Protein AF-A0A529I8W7-F1 (afdb_monomer)

Solvent-accessible surface area (backbone atoms only — not comparable to full-atom values): 3861 Å² total; per-residue (Å²): 130,90,76,94,42,69,64,60,57,50,48,57,52,49,52,53,51,52,57,52,50,52,55,50,50,56,51,42,42,51,47,33,54,49,32,35,70,78,48,51,77,47,46,91,80,17,71,63,29,37,51,36,52,50,57,34,53,76,69,69,52,58,64,81,71,74,106

Radius of gyration: 16.82 Å; Cα contacts (8 Å, |Δi|>4): 35; chains: 1; bounding box: 40×21×45 Å

Structure (mmCIF, N/CA/C/O backbone):
data_AF-A0A529I8W7-F1
#
_entry.id   AF-A0A529I8W7-F1
#
loop_
_atom_site.group_PDB
_atom_site.id
_atom_site.type_symbol
_atom_site.label_atom_id
_atom_site.label_alt_id
_atom_site.label_comp_id
_atom_site.label_asym_id
_atom_site.label_entity_id
_atom_site.label_seq_id
_atom_site.pdbx_PDB_ins_code
_atom_site.Cartn_x
_atom_site.Cartn_y
_atom_site.Cartn_z
_atom_site.occupancy
_atom_site.B_iso_or_equiv
_atom_site.auth_seq_id
_atom_site.auth_comp_id
_atom_site.auth_asym_id
_atom_site.auth_atom_id
_atom_site.pdbx_PDB_model_num
ATOM 1 N N . MET A 1 1 ? -29.217 3.988 22.094 1.00 51.66 1 MET A N 1
ATOM 2 C CA . MET A 1 1 ? -28.736 5.376 22.281 1.00 51.66 1 MET A CA 1
ATOM 3 C C . MET A 1 1 ? -27.229 5.347 22.531 1.00 51.66 1 MET A C 1
ATOM 5 O O . MET A 1 1 ? -26.817 4.791 23.540 1.00 51.66 1 MET A O 1
ATOM 9 N N . ALA A 1 2 ? -26.394 5.869 21.626 1.00 57.59 2 ALA A N 1
ATOM 10 C CA . ALA A 1 2 ? -24.959 6.019 21.889 1.00 57.59 2 ALA A CA 1
ATOM 11 C C . ALA A 1 2 ? -24.760 7.173 22.891 1.00 57.59 2 ALA A C 1
ATOM 13 O O . ALA A 1 2 ? -24.913 8.337 22.532 1.00 57.59 2 ALA A O 1
ATOM 14 N N . GLY A 1 3 ? -24.500 6.848 24.159 1.00 56.25 3 GLY A N 1
ATOM 15 C CA . GLY A 1 3 ? -24.382 7.820 25.247 1.00 56.25 3 GLY A CA 1
ATOM 16 C C . GLY A 1 3 ? -23.175 8.757 25.105 1.00 56.25 3 GLY A C 1
ATOM 17 O O . GLY A 1 3 ? -22.035 8.301 25.027 1.00 56.25 3 GLY A O 1
ATOM 18 N N . HIS A 1 4 ? -23.462 10.063 25.053 1.00 65.62 4 HIS A N 1
ATOM 19 C CA . HIS A 1 4 ? -22.704 11.242 25.524 1.00 65.62 4 HIS A CA 1
ATOM 20 C C . HIS A 1 4 ? -21.176 11.365 25.337 1.00 65.62 4 HIS A C 1
ATOM 22 O O . HIS A 1 4 ? -20.567 12.281 25.877 1.00 65.62 4 HIS A O 1
ATOM 28 N N . SER A 1 5 ? -20.528 10.525 24.535 1.00 72.56 5 SER A N 1
ATOM 29 C CA . SER A 1 5 ? -19.096 10.639 24.239 1.00 72.56 5 SER A CA 1
ATOM 30 C C . SER A 1 5 ? -18.852 10.619 22.733 1.00 72.56 5 SER A C 1
ATOM 32 O O . SER A 1 5 ? -18.296 9.678 22.168 1.00 72.56 5 SER A O 1
ATOM 34 N N . GLN A 1 6 ? -19.275 11.701 22.069 1.00 78.50 6 GLN A N 1
ATOM 35 C CA . GLN A 1 6 ? -19.034 11.950 20.641 1.00 78.50 6 GLN A CA 1
ATOM 36 C C . GLN A 1 6 ? -17.578 11.632 20.261 1.00 78.50 6 GLN A C 1
ATOM 38 O O . GLN A 1 6 ? -17.326 10.938 19.277 1.00 78.50 6 GLN A O 1
ATOM 43 N N . PHE A 1 7 ? -16.631 12.046 21.107 1.00 85.56 7 PHE A N 1
ATOM 44 C CA . PHE A 1 7 ? -15.211 11.770 20.927 1.00 85.56 7 PHE A CA 1
ATOM 45 C C . PHE A 1 7 ? -14.869 10.272 20.930 1.00 85.56 7 PHE A C 1
ATOM 47 O O . PHE A 1 7 ? -14.189 9.809 20.017 1.00 85.56 7 PHE A O 1
ATOM 54 N N . LYS A 1 8 ? -15.357 9.486 21.902 1.00 86.25 8 LYS A N 1
ATOM 55 C CA . LYS A 1 8 ? -15.058 8.043 21.971 1.00 86.25 8 LYS A CA 1
ATOM 56 C C . LYS A 1 8 ? -15.628 7.298 20.764 1.00 86.25 8 LYS A C 1
ATOM 58 O O . LYS A 1 8 ? -14.947 6.460 20.178 1.00 86.25 8 LYS A O 1
ATOM 63 N N . ASN A 1 9 ? -16.830 7.661 20.322 1.00 86.94 9 ASN A N 1
ATOM 64 C CA . ASN A 1 9 ? -17.427 7.078 19.119 1.00 86.94 9 ASN A CA 1
ATOM 65 C C . ASN A 1 9 ? -16.627 7.422 17.850 1.00 86.94 9 ASN A C 1
ATOM 67 O O . ASN A 1 9 ? -16.387 6.543 17.016 1.00 86.94 9 ASN A O 1
ATOM 71 N N . ILE A 1 10 ? -16.162 8.672 17.715 1.00 90.31 10 ILE A N 1
ATOM 72 C CA . ILE A 1 10 ? -15.283 9.089 16.612 1.00 90.31 10 ILE A CA 1
ATOM 73 C C . ILE A 1 10 ? -13.956 8.326 16.665 1.00 90.31 10 ILE A C 1
ATOM 75 O O . ILE A 1 10 ? -13.517 7.826 15.632 1.00 90.31 10 ILE A O 1
ATOM 79 N N . MET A 1 11 ? -13.352 8.184 17.848 1.00 91.50 11 MET A N 1
ATOM 80 C CA . MET A 1 11 ? -12.088 7.474 18.051 1.00 91.50 11 MET A CA 1
ATOM 81 C C . MET A 1 11 ? -12.190 6.005 17.624 1.00 91.50 11 MET A C 1
ATOM 83 O O . MET A 1 11 ? -11.396 5.559 16.799 1.00 91.50 11 MET A O 1
ATOM 87 N N . HIS A 1 12 ? -13.203 5.265 18.082 1.00 91.06 12 HIS A N 1
ATOM 88 C CA . HIS A 1 12 ? -13.387 3.866 17.681 1.00 91.06 12 HIS A CA 1
ATOM 89 C C . HIS A 1 12 ? -13.713 3.712 16.190 1.00 91.06 12 HIS A C 1
ATOM 91 O O . HIS A 1 12 ? -13.277 2.753 15.547 1.00 91.06 12 HIS A O 1
ATOM 97 N N . ARG A 1 13 ? -14.479 4.642 15.604 1.00 92.69 13 ARG A N 1
ATOM 98 C CA . ARG A 1 13 ? -14.752 4.637 14.160 1.00 92.69 13 ARG A CA 1
ATOM 99 C C . ARG A 1 13 ? -13.475 4.889 13.360 1.00 92.69 13 ARG A C 1
ATOM 101 O O . ARG A 1 13 ? -13.192 4.130 12.437 1.00 92.69 13 ARG A O 1
ATOM 108 N N . LYS A 1 14 ? -12.707 5.913 13.734 1.00 93.25 14 LYS A N 1
ATOM 109 C CA .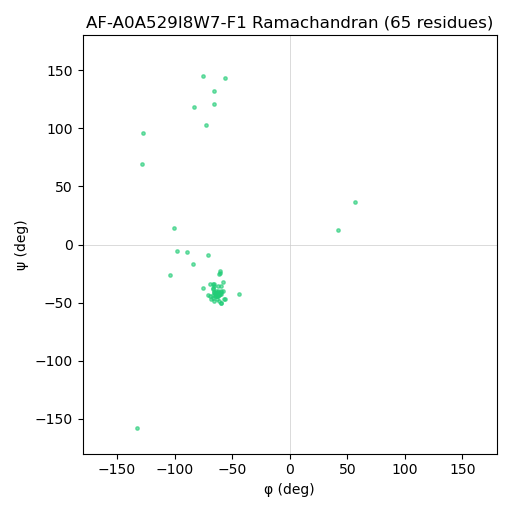 LYS A 1 14 ? -11.448 6.279 13.082 1.00 93.25 14 LYS A CA 1
ATOM 110 C C . LYS A 1 14 ? -10.415 5.162 13.209 1.00 93.25 14 LYS A C 1
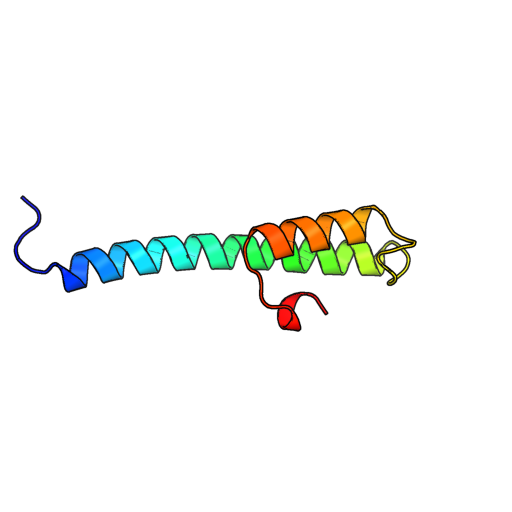ATOM 112 O O . LYS A 1 14 ? -9.885 4.734 12.197 1.00 93.25 14 LYS A O 1
ATOM 117 N N . GLY A 1 15 ? -10.233 4.593 14.401 1.00 94.25 15 GLY A N 1
ATOM 118 C CA . GLY A 1 15 ? -9.307 3.478 14.617 1.00 94.25 15 GLY A CA 1
ATOM 119 C C . GLY A 1 15 ? -9.625 2.254 13.752 1.00 94.25 15 GLY A C 1
ATOM 120 O O . GLY A 1 15 ? -8.723 1.656 13.172 1.00 94.25 15 GLY A O 1
ATOM 121 N N . ARG A 1 16 ? -10.911 1.914 13.574 1.00 94.06 16 ARG A N 1
ATOM 122 C CA . ARG A 1 16 ? -11.311 0.844 12.642 1.00 94.06 16 ARG A CA 1
ATOM 123 C C . ARG A 1 16 ? -10.992 1.190 11.186 1.00 94.06 16 ARG A C 1
ATOM 125 O O . ARG A 1 16 ? -10.507 0.329 10.459 1.00 94.06 16 ARG A O 1
ATOM 132 N N . GLN A 1 17 ? -11.246 2.427 10.763 1.00 93.38 17 GLN A N 1
ATOM 133 C CA . GLN A 1 17 ? -10.931 2.883 9.405 1.00 93.38 17 GLN A CA 1
ATOM 134 C C . GLN A 1 17 ? -9.421 2.874 9.143 1.00 93.38 17 GLN A C 1
ATOM 136 O O . GLN A 1 17 ? -8.985 2.384 8.103 1.00 93.38 17 GLN A O 1
ATOM 141 N N . ASP A 1 18 ? -8.626 3.337 10.104 1.00 91.75 18 ASP A N 1
ATOM 142 C CA . ASP A 1 18 ? -7.169 3.358 10.012 1.00 91.75 18 ASP A CA 1
ATOM 143 C C . ASP A 1 18 ? -6.594 1.933 9.987 1.00 91.75 18 ASP A C 1
ATOM 145 O O . ASP A 1 18 ? -5.705 1.651 9.187 1.00 91.75 18 ASP A O 1
ATOM 149 N N . ALA A 1 19 ? -7.157 0.996 10.759 1.00 93.12 19 ALA A N 1
ATOM 150 C CA . ALA A 1 19 ? -6.769 -0.417 10.720 1.00 93.12 19 ALA A CA 1
ATOM 151 C C . ALA A 1 19 ? -7.100 -1.107 9.382 1.00 93.12 19 ALA A C 1
ATOM 153 O O . ALA A 1 19 ? -6.374 -1.994 8.934 1.00 93.12 19 ALA A O 1
ATOM 154 N N . VAL A 1 20 ? -8.201 -0.726 8.728 1.00 93.00 20 VAL A N 1
ATOM 155 C CA . VAL A 1 20 ? -8.525 -1.218 7.379 1.00 93.00 20 VAL A CA 1
ATOM 156 C C . VAL A 1 20 ? -7.573 -0.606 6.351 1.00 93.00 20 VAL A C 1
ATOM 158 O O . VAL A 1 20 ? -7.040 -1.323 5.500 1.00 93.00 20 VAL A O 1
ATOM 161 N N . ARG A 1 21 ? -7.307 0.700 6.458 1.00 91.25 21 ARG A N 1
ATOM 162 C CA . ARG A 1 21 ? -6.397 1.421 5.563 1.00 91.25 21 ARG A CA 1
ATOM 163 C C . ARG A 1 21 ? -4.967 0.890 5.658 1.00 91.25 21 ARG A C 1
ATOM 165 O O . ARG A 1 21 ? -4.353 0.652 4.623 1.00 91.25 21 ARG A O 1
ATOM 172 N N . SER A 1 22 ? -4.458 0.631 6.862 1.00 91.19 22 SER A N 1
ATOM 173 C CA . SER A 1 22 ? -3.107 0.093 7.056 1.00 91.19 22 SER A CA 1
ATOM 174 C C . SER A 1 22 ? -2.945 -1.284 6.409 1.00 91.19 22 SER A C 1
ATOM 176 O O . SER A 1 22 ? -1.981 -1.509 5.682 1.00 91.19 22 SER A O 1
ATOM 178 N N . LYS A 1 23 ? -3.934 -2.177 6.563 1.00 93.12 23 LYS A N 1
ATOM 179 C CA . LYS A 1 23 ? -3.943 -3.488 5.891 1.00 93.12 23 LYS A CA 1
ATOM 180 C C . LYS A 1 23 ? -3.915 -3.360 4.369 1.00 93.12 23 LYS A C 1
ATOM 182 O O . LYS A 1 23 ? -3.242 -4.144 3.702 1.00 93.12 23 LYS A O 1
ATOM 187 N N . MET A 1 24 ? -4.649 -2.399 3.814 1.00 92.25 24 MET A N 1
ATOM 188 C CA . MET A 1 24 ? -4.663 -2.135 2.375 1.00 92.25 24 MET A CA 1
ATOM 189 C C . MET A 1 24 ? -3.308 -1.608 1.886 1.00 92.25 24 MET A C 1
ATOM 191 O O . MET A 1 24 ? -2.788 -2.113 0.894 1.00 92.25 24 MET A O 1
ATOM 195 N N . PHE A 1 25 ? -2.693 -0.678 2.622 1.00 92.81 25 PHE A N 1
ATOM 196 C CA . PHE A 1 25 ? -1.352 -0.174 2.315 1.00 92.81 25 PHE A CA 1
ATOM 197 C C . PHE A 1 25 ? -0.301 -1.285 2.330 1.00 92.81 25 PHE A C 1
ATOM 199 O O . PHE A 1 25 ? 0.504 -1.363 1.410 1.00 92.81 25 PHE A O 1
ATOM 206 N N . SER A 1 26 ? -0.340 -2.204 3.301 1.00 92.50 26 SER A N 1
ATOM 207 C CA . SER A 1 26 ? 0.594 -3.337 3.332 1.00 92.50 26 SER A CA 1
ATOM 208 C C . SER A 1 26 ? 0.455 -4.264 2.118 1.00 92.50 26 SER A C 1
ATOM 210 O O . SER A 1 26 ? 1.455 -4.799 1.635 1.00 92.50 26 SER A O 1
ATOM 212 N N . LYS A 1 27 ? -0.769 -4.466 1.610 1.00 92.00 27 LYS A N 1
ATOM 213 C CA . LYS A 1 27 ? -1.009 -5.273 0.401 1.00 92.00 27 LYS A CA 1
ATOM 214 C C . LYS A 1 27 ? -0.458 -4.585 -0.847 1.00 92.00 27 LYS A C 1
ATOM 216 O O . LYS A 1 27 ? 0.254 -5.225 -1.613 1.00 92.00 27 LYS A O 1
ATOM 221 N N . LEU A 1 28 ? -0.739 -3.293 -1.005 1.00 92.88 28 LEU A N 1
ATOM 222 C CA . LEU A 1 28 ? -0.277 -2.493 -2.142 1.00 92.88 28 LEU A CA 1
ATOM 223 C C . LEU A 1 28 ? 1.247 -2.337 -2.149 1.00 92.88 28 LEU A C 1
ATOM 225 O O . LEU A 1 28 ? 1.861 -2.513 -3.194 1.00 92.88 28 LEU A O 1
ATOM 229 N N . ALA A 1 29 ? 1.869 -2.118 -0.986 1.00 91.19 29 ALA A N 1
ATOM 230 C CA . ALA A 1 29 ? 3.327 -2.103 -0.853 1.00 91.19 29 ALA A CA 1
ATOM 231 C C . ALA A 1 29 ? 3.944 -3.418 -1.346 1.00 91.19 29 ALA A C 1
ATOM 233 O O . ALA A 1 29 ? 4.880 -3.421 -2.138 1.00 91.19 29 ALA A O 1
ATOM 234 N N . ARG A 1 30 ? 3.384 -4.561 -0.923 1.00 91.88 30 ARG A N 1
ATOM 235 C CA . ARG A 1 30 ? 3.857 -5.874 -1.376 1.00 91.88 30 ARG A CA 1
ATOM 236 C C . ARG A 1 30 ? 3.692 -6.046 -2.885 1.00 91.88 30 ARG A C 1
ATOM 238 O O . ARG A 1 30 ? 4.583 -6.594 -3.525 1.00 91.88 30 ARG A O 1
ATOM 245 N N . GLU A 1 31 ? 2.573 -5.597 -3.442 1.00 90.50 31 GLU A N 1
ATOM 246 C CA . GLU A 1 31 ? 2.303 -5.674 -4.877 1.00 90.50 31 GLU A CA 1
ATOM 247 C C . GLU A 1 31 ? 3.282 -4.825 -5.698 1.00 90.50 31 GLU A C 1
ATOM 249 O O . GLU A 1 31 ? 3.827 -5.330 -6.679 1.00 90.50 31 GLU A O 1
ATOM 254 N N . ILE A 1 32 ? 3.570 -3.593 -5.261 1.00 89.94 32 ILE A N 1
ATOM 255 C CA . ILE A 1 32 ? 4.575 -2.707 -5.867 1.00 89.94 32 ILE A CA 1
ATOM 256 C C . ILE A 1 32 ? 5.954 -3.375 -5.831 1.00 89.94 32 ILE A C 1
ATOM 258 O O . ILE A 1 32 ? 6.590 -3.518 -6.873 1.00 89.94 32 ILE A O 1
ATOM 262 N N . THR A 1 33 ? 6.383 -3.871 -4.666 1.00 90.06 33 THR A N 1
ATOM 263 C CA . THR A 1 33 ? 7.690 -4.525 -4.503 1.00 90.06 33 THR A CA 1
ATOM 264 C C . THR A 1 33 ? 7.824 -5.771 -5.372 1.00 90.06 33 THR A C 1
ATOM 266 O O . THR A 1 33 ? 8.871 -5.997 -5.975 1.00 90.06 33 THR A O 1
ATOM 269 N N . VAL A 1 34 ? 6.784 -6.604 -5.452 1.00 91.19 34 VAL A N 1
ATOM 270 C CA . VAL A 1 34 ? 6.805 -7.793 -6.314 1.00 91.19 34 VAL A CA 1
ATOM 271 C C . VAL A 1 34 ? 6.844 -7.381 -7.782 1.00 91.19 34 VAL A C 1
ATOM 273 O O . VAL A 1 34 ? 7.678 -7.899 -8.514 1.00 91.19 34 VAL A O 1
ATOM 276 N N . ALA A 1 35 ? 6.014 -6.423 -8.202 1.00 89.00 35 ALA A N 1
ATOM 277 C CA . ALA A 1 35 ? 5.993 -5.944 -9.582 1.00 89.00 35 ALA A CA 1
ATOM 278 C C . ALA A 1 35 ? 7.347 -5.358 -10.011 1.00 89.00 35 ALA A C 1
ATOM 280 O O . ALA A 1 35 ? 7.801 -5.650 -11.118 1.00 89.00 35 ALA A O 1
ATOM 281 N N . ALA A 1 36 ? 8.001 -4.598 -9.126 1.00 88.38 36 ALA A N 1
ATOM 282 C CA . ALA A 1 36 ? 9.332 -4.040 -9.344 1.00 88.38 36 ALA A CA 1
ATOM 283 C C . ALA A 1 36 ? 10.426 -5.120 -9.414 1.00 88.38 36 ALA A C 1
ATOM 285 O O . ALA A 1 36 ?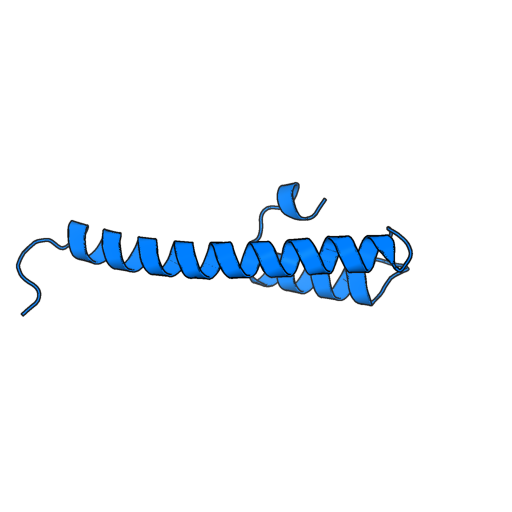 11.365 -4.976 -10.186 1.00 88.38 36 ALA A O 1
ATOM 286 N N . LYS A 1 37 ? 10.299 -6.216 -8.652 1.00 87.31 37 LYS A N 1
ATOM 287 C CA . LYS A 1 37 ? 11.242 -7.350 -8.691 1.00 87.31 37 LYS A CA 1
ATOM 288 C C . LYS A 1 37 ? 11.074 -8.244 -9.918 1.00 87.31 37 LYS A C 1
ATOM 290 O O . LYS A 1 37 ? 12.055 -8.781 -10.413 1.00 87.31 37 LYS A O 1
ATOM 295 N N . THR A 1 38 ? 9.839 -8.468 -10.366 1.00 85.19 38 THR A N 1
ATOM 296 C CA . THR A 1 38 ? 9.545 -9.393 -11.475 1.00 85.19 38 THR A CA 1
ATOM 297 C C . THR A 1 38 ? 9.713 -8.767 -12.855 1.00 85.19 38 THR A C 1
ATOM 299 O O . THR A 1 38 ? 9.753 -9.492 -13.843 1.00 85.19 38 THR A O 1
ATOM 302 N N . GLY A 1 39 ? 9.749 -7.439 -12.941 1.00 81.12 39 GLY A N 1
ATOM 303 C CA . GLY A 1 39 ? 9.884 -6.712 -14.200 1.00 81.12 39 GLY A CA 1
ATOM 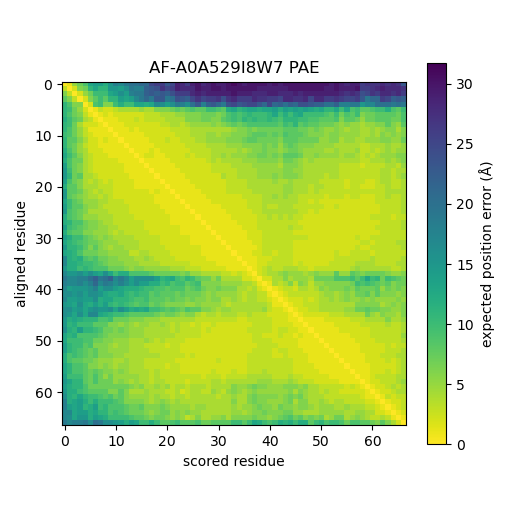304 C C . GLY A 1 39 ? 10.943 -5.625 -14.102 1.00 81.12 39 GLY A C 1
ATOM 305 O O . GLY A 1 39 ? 11.818 -5.663 -13.244 1.00 81.12 39 GLY A O 1
ATOM 306 N N . THR A 1 40 ? 10.852 -4.629 -14.975 1.00 80.69 40 THR A N 1
ATOM 307 C CA . THR A 1 40 ? 11.698 -3.441 -14.872 1.00 80.69 40 THR A CA 1
ATOM 308 C C . THR A 1 40 ? 11.203 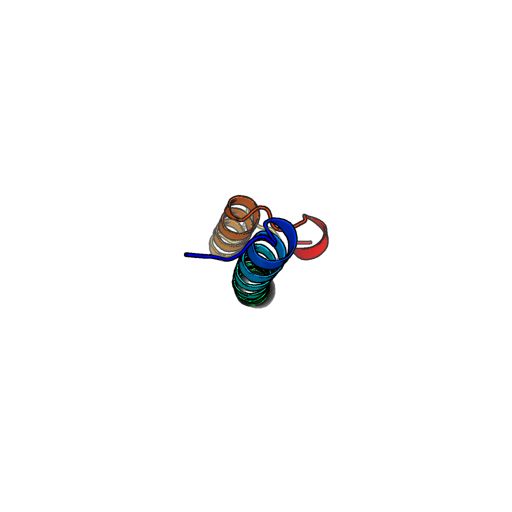-2.525 -13.745 1.00 80.69 40 THR A C 1
ATOM 310 O O . THR A 1 40 ? 9.986 -2.408 -13.548 1.00 80.69 40 THR A O 1
ATOM 313 N N . PRO A 1 41 ? 12.115 -1.839 -13.034 1.00 80.62 41 PRO A N 1
ATOM 314 C CA . PRO A 1 41 ? 11.765 -0.897 -11.970 1.00 80.62 41 PRO A CA 1
ATOM 315 C C . PRO A 1 41 ? 11.132 0.400 -12.498 1.00 80.62 41 PRO A C 1
ATOM 317 O O . PRO A 1 41 ? 10.613 1.186 -11.713 1.00 80.62 41 PRO A O 1
ATOM 320 N N . ASP A 1 42 ? 11.142 0.622 -13.815 1.00 83.19 42 ASP A N 1
ATOM 321 C CA . ASP A 1 42 ? 10.463 1.746 -14.453 1.00 83.19 42 ASP A CA 1
ATOM 322 C C . ASP A 1 42 ? 8.964 1.440 -14.687 1.00 83.19 42 ASP A C 1
ATOM 324 O O . ASP A 1 42 ? 8.638 0.521 -15.455 1.00 83.19 42 ASP A O 1
ATOM 328 N N . PRO A 1 43 ? 8.030 2.208 -14.084 1.00 81.81 43 PRO A N 1
ATOM 329 C CA . PRO A 1 43 ? 6.593 2.071 -14.318 1.00 81.81 43 PRO A CA 1
ATOM 330 C C . PRO A 1 43 ? 6.167 2.306 -15.776 1.00 81.81 43 PRO A C 1
ATOM 332 O O . PRO A 1 43 ? 5.105 1.825 -16.170 1.00 81.81 43 PRO A O 1
ATOM 335 N N . ALA A 1 44 ? 6.946 3.032 -16.585 1.00 85.19 44 ALA A N 1
ATOM 336 C CA . ALA A 1 44 ? 6.646 3.222 -18.006 1.00 85.19 44 ALA A CA 1
ATOM 337 C C . ALA A 1 44 ? 6.822 1.921 -18.805 1.00 85.19 44 ALA A C 1
ATOM 339 O O . ALA A 1 44 ? 6.045 1.639 -19.717 1.00 85.19 44 ALA A O 1
ATOM 340 N N . MET A 1 45 ? 7.790 1.098 -18.400 1.00 84.19 45 MET A N 1
ATOM 341 C CA . MET A 1 45 ? 8.154 -0.157 -19.063 1.00 84.19 45 MET A CA 1
ATOM 342 C C . MET A 1 45 ? 7.521 -1.390 -18.396 1.00 84.19 45 MET A C 1
ATOM 344 O O . MET A 1 45 ? 7.607 -2.498 -18.920 1.00 84.19 45 MET A O 1
ATOM 348 N N . ASN A 1 46 ? 6.837 -1.207 -17.260 1.00 89.50 46 ASN A N 1
ATOM 349 C CA . ASN A 1 46 ? 6.194 -2.271 -16.494 1.00 89.50 46 ASN A CA 1
ATOM 350 C C . ASN A 1 46 ? 4.712 -1.944 -16.209 1.00 89.50 46 ASN A C 1
ATOM 352 O O . ASN A 1 46 ? 4.390 -1.275 -15.219 1.00 89.50 46 ASN A O 1
ATOM 356 N N . PRO A 1 47 ? 3.770 -2.450 -17.034 1.00 89.00 47 PRO A N 1
ATOM 357 C CA . PRO A 1 47 ? 2.337 -2.199 -16.863 1.00 89.00 47 PRO A CA 1
ATOM 358 C C . PRO A 1 47 ? 1.789 -2.633 -15.499 1.00 89.00 47 PRO A C 1
ATOM 360 O O . PRO A 1 47 ? 0.879 -1.992 -14.971 1.00 89.00 47 PRO A O 1
ATOM 363 N N . ARG A 1 48 ? 2.357 -3.695 -14.909 1.00 89.25 48 ARG A N 1
ATOM 364 C CA . ARG A 1 48 ? 1.955 -4.200 -13.592 1.00 89.25 48 ARG A CA 1
ATOM 365 C C . ARG A 1 48 ? 2.360 -3.230 -12.485 1.00 89.25 48 ARG A C 1
ATOM 367 O O . ARG A 1 48 ? 1.546 -2.923 -11.619 1.00 89.25 48 ARG A O 1
ATOM 374 N N . LEU A 1 49 ? 3.583 -2.702 -12.551 1.00 89.50 49 LEU A N 1
ATOM 375 C CA . LEU A 1 49 ? 4.060 -1.675 -11.624 1.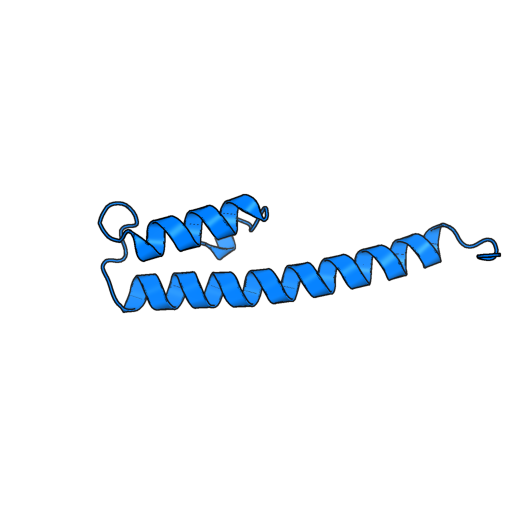00 89.50 49 LEU A CA 1
ATOM 376 C C . LEU A 1 49 ? 3.244 -0.383 -11.764 1.00 89.50 49 LEU A C 1
ATOM 378 O O . LEU A 1 49 ? 2.826 0.190 -10.762 1.00 89.50 49 LEU A O 1
ATOM 382 N N . ARG A 1 50 ? 2.927 0.034 -12.996 1.00 90.69 50 ARG A N 1
ATOM 383 C CA . ARG A 1 50 ? 2.063 1.198 -13.254 1.00 90.69 50 ARG A CA 1
ATOM 384 C C . ARG A 1 50 ? 0.691 1.062 -12.600 1.00 90.69 50 ARG A C 1
ATOM 386 O O . ARG A 1 50 ? 0.243 2.004 -11.948 1.00 90.69 50 ARG A O 1
ATOM 393 N N . LEU A 1 51 ? 0.042 -0.093 -12.748 1.00 91.38 51 LEU A N 1
ATOM 394 C CA . LEU A 1 51 ? -1.259 -0.356 -12.132 1.00 91.38 51 LEU A CA 1
ATOM 395 C C . LEU A 1 51 ? -1.165 -0.365 -10.599 1.00 91.38 51 LEU A C 1
ATOM 397 O O . LEU A 1 51 ? -1.979 0.275 -9.937 1.00 91.38 51 LEU A O 1
ATOM 401 N N . ALA A 1 52 ? -0.144 -1.016 -10.035 1.00 90.88 52 ALA A N 1
ATOM 402 C CA . ALA A 1 52 ? 0.070 -1.056 -8.588 1.00 90.88 52 ALA A CA 1
ATOM 403 C C . ALA A 1 52 ? 0.271 0.355 -7.998 1.00 90.88 52 ALA A C 1
ATOM 405 O O . ALA A 1 52 ? -0.334 0.707 -6.984 1.00 90.88 52 ALA A O 1
ATOM 406 N N . VAL A 1 53 ? 1.044 1.206 -8.681 1.00 90.31 53 VAL A N 1
ATOM 407 C CA . VAL A 1 53 ? 1.257 2.614 -8.306 1.00 90.31 53 VAL A CA 1
ATOM 408 C C . VAL A 1 53 ? -0.030 3.437 -8.428 1.00 90.31 53 VAL A C 1
ATOM 410 O O . VAL A 1 53 ? -0.312 4.266 -7.563 1.00 90.31 53 VAL A O 1
ATOM 413 N N . GLN A 1 54 ? -0.830 3.232 -9.478 1.00 91.12 54 GLN A N 1
ATOM 414 C CA . GLN A 1 54 ? -2.124 3.910 -9.629 1.00 91.12 54 GLN A CA 1
ATOM 415 C C . GLN A 1 54 ? -3.100 3.519 -8.514 1.00 91.12 54 GLN A C 1
ATOM 417 O O . GLN A 1 54 ? -3.706 4.401 -7.905 1.00 91.12 54 GLN A O 1
ATOM 422 N N . ASN A 1 55 ? -3.184 2.229 -8.185 1.00 91.25 55 ASN A N 1
ATOM 423 C CA . ASN A 1 55 ? -4.017 1.730 -7.092 1.00 91.25 55 ASN A CA 1
ATOM 424 C C . ASN A 1 55 ? -3.570 2.298 -5.736 1.00 91.25 55 ASN A C 1
ATOM 426 O O . ASN A 1 55 ? -4.411 2.706 -4.938 1.00 91.25 55 ASN A O 1
ATOM 430 N N . ALA A 1 56 ? -2.259 2.407 -5.494 1.00 91.31 56 ALA A N 1
ATOM 431 C CA . ALA A 1 56 ? -1.713 3.048 -4.298 1.00 91.31 56 ALA A CA 1
ATOM 432 C C . ALA A 1 56 ? -2.061 4.543 -4.207 1.00 91.31 56 ALA A C 1
ATOM 434 O O . ALA A 1 56 ? -2.465 5.029 -3.148 1.00 91.31 56 ALA A O 1
ATOM 435 N N . LYS A 1 57 ? -1.990 5.274 -5.323 1.00 90.00 57 LYS A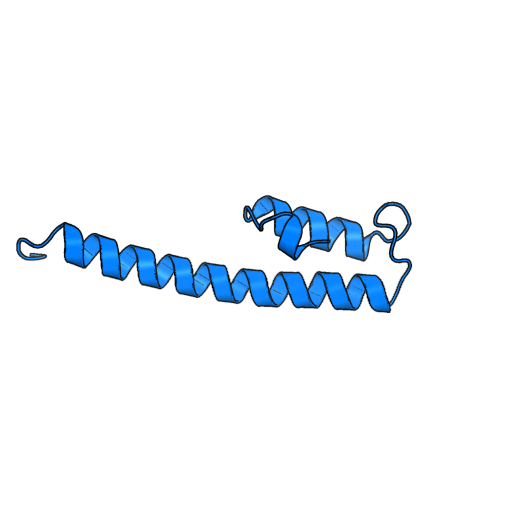 N 1
ATOM 436 C CA . LYS A 1 57 ? -2.394 6.688 -5.375 1.00 90.00 57 LYS A CA 1
ATOM 437 C C . LYS A 1 57 ? -3.897 6.876 -5.162 1.00 90.00 57 LYS A C 1
ATOM 439 O O . LYS A 1 57 ? -4.284 7.815 -4.473 1.00 90.00 57 LYS A O 1
ATOM 444 N N . ALA A 1 58 ? -4.730 5.978 -5.692 1.00 90.94 58 ALA A N 1
ATOM 445 C CA . ALA A 1 58 ? -6.186 6.032 -5.535 1.00 90.94 58 ALA A CA 1
ATOM 446 C C . ALA A 1 58 ? -6.635 5.928 -4.068 1.00 90.94 58 ALA A C 1
ATOM 448 O O . ALA A 1 58 ? -7.693 6.434 -3.703 1.00 90.94 58 ALA A O 1
ATOM 449 N N . VAL A 1 59 ? -5.815 5.311 -3.213 1.00 90.56 59 VAL A N 1
ATOM 450 C CA . VAL A 1 59 ? -6.081 5.175 -1.774 1.00 90.56 59 VAL A CA 1
ATOM 451 C C . VAL A 1 59 ? -5.324 6.190 -0.911 1.00 90.56 59 VAL A C 1
ATOM 453 O O . VAL A 1 59 ? -5.246 6.026 0.309 1.00 90.56 59 VAL A O 1
ATOM 456 N N . SER A 1 60 ? -4.766 7.233 -1.531 1.00 89.88 60 SER A N 1
ATOM 457 C CA . SER A 1 60 ? -3.970 8.275 -0.872 1.00 89.88 60 SER A CA 1
ATOM 458 C C . SER A 1 60 ? -2.772 7.724 -0.092 1.00 89.88 60 SER A C 1
ATOM 460 O O . SER A 1 60 ? -2.437 8.225 0.984 1.00 89.88 60 SER A O 1
ATOM 462 N N . MET A 1 61 ? -2.125 6.675 -0.610 1.00 89.06 61 MET A N 1
ATOM 463 C CA . MET A 1 61 ? -0.877 6.177 -0.038 1.00 89.06 61 MET A CA 1
ATOM 464 C C . MET A 1 61 ? 0.230 7.236 -0.213 1.00 89.06 61 ME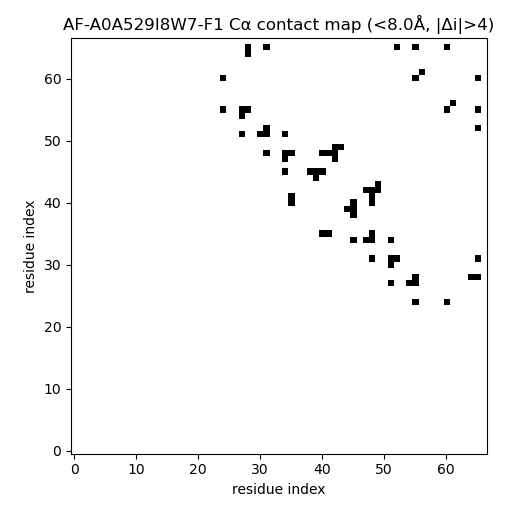T A C 1
ATOM 466 O O . MET A 1 61 ? 0.373 7.776 -1.315 1.00 89.06 61 MET A O 1
ATOM 470 N N . PRO A 1 62 ? 1.007 7.560 0.841 1.00 88.06 62 PRO A N 1
ATOM 471 C CA . PRO A 1 62 ? 2.124 8.496 0.741 1.00 88.06 62 PRO A CA 1
ATOM 472 C C . PRO A 1 62 ? 3.131 8.075 -0.331 1.00 88.06 62 PRO A C 1
ATOM 474 O O . PRO A 1 62 ? 3.408 6.885 -0.483 1.00 88.06 62 PRO A O 1
ATOM 477 N N . LYS A 1 63 ? 3.701 9.054 -1.045 1.00 83.44 63 LYS A N 1
ATOM 478 C CA . LYS A 1 63 ? 4.705 8.801 -2.093 1.00 83.44 63 LYS A CA 1
ATOM 479 C C . LYS A 1 63 ? 5.938 8.083 -1.544 1.00 83.44 63 LYS A C 1
ATOM 481 O O . LYS A 1 63 ? 6.429 7.180 -2.207 1.00 83.44 63 LYS A O 1
ATOM 486 N N . ASP A 1 64 ? 6.336 8.405 -0.317 1.00 83.69 64 ASP A N 1
ATOM 487 C CA . ASP A 1 64 ? 7.465 7.774 0.378 1.00 83.69 64 ASP A CA 1
ATOM 488 C C . ASP A 1 64 ? 7.274 6.262 0.572 1.00 83.69 64 ASP A C 1
ATOM 490 O O . ASP A 1 64 ? 8.243 5.524 0.669 1.00 83.69 64 ASP A O 1
ATOM 494 N N . ASN A 1 65 ? 6.025 5.781 0.592 1.00 77.75 65 ASN A N 1
ATOM 495 C CA . ASN A 1 65 ? 5.725 4.352 0.704 1.00 77.75 65 ASN A CA 1
ATOM 496 C C . ASN A 1 65 ? 5.631 3.645 -0.664 1.00 77.75 65 ASN A C 1
ATOM 498 O O . ASN A 1 65 ? 5.406 2.436 -0.704 1.00 77.75 65 ASN A O 1
ATOM 502 N N . ILE A 1 66 ? 5.695 4.395 -1.768 1.00 77.06 66 ILE A N 1
ATOM 503 C CA . ILE A 1 66 ? 5.581 3.900 -3.150 1.00 77.06 66 ILE A CA 1
ATOM 504 C C . ILE A 1 66 ? 6.958 3.841 -3.834 1.00 77.06 66 ILE A C 1
ATOM 506 O O . ILE A 1 66 ? 7.115 3.066 -4.779 1.00 77.06 66 ILE A O 1
ATOM 510 N N . GLN A 1 67 ? 7.904 4.678 -3.396 1.00 70.69 67 GLN A N 1
ATOM 511 C CA . GLN A 1 67 ? 9.220 4.870 -4.010 1.00 70.69 67 GLN A CA 1
ATOM 512 C C . GLN A 1 67 ? 10.265 3.860 -3.526 1.00 70.69 67 GLN A C 1
ATOM 514 O O . GLN A 1 67 ? 10.211 3.463 -2.342 1.00 70.69 67 GLN A O 1
#

Nearest PDB structures (foldseek):
  4f3q-assembly1_A  TM=8.557E-01  e=1.743E-04  Coxiella burnetii RSA 493
  5ekz-assembly1_A  TM=9.695E-01  e=5.677E-02  Mus musculus
  6t5a-assembly1_A  TM=4.510E-01  e=3.885E+00  Human alphaherpesvirus 1

Foldseek 3Di:
DPPDCPPVVVVVVVVVVVVVLVVVLVVLLVQLVVQVVVFPVDCVRGVSNVVSVVSCVVSVNDPVSND

Sequence (67 aa):
MAGHSQFKNIMHRKGRQDAVRSKMFSKLAREITVAAKTGTPDP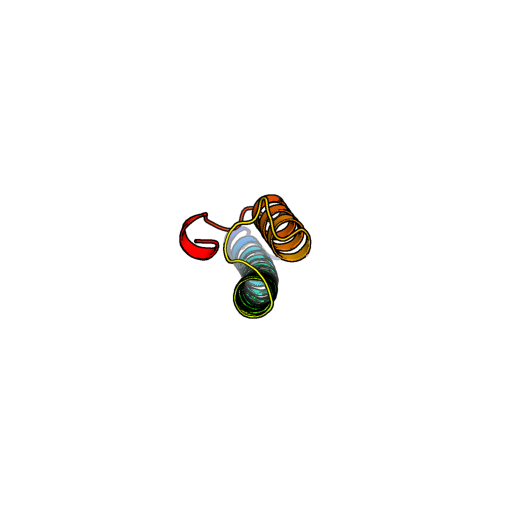AMNPRLRLAVQNAKAVSMPKDNIQ

pLDDT: mean 86.48, std 8.89, range [51.66, 94.25]

Secondary structure (DSSP, 8-state):
---S-HHHHHHHHHHHHHHHHHHHHHHHHHHHHHHHHHS-S-TTT-HHHHHHHHHHHHTT--GGGT-

Mean predicted aligned error: 5.98 Å